Protein AF-A0A7J9RYT6-F1 (afdb_monomer_lite)

Radius of gyration: 13.79 Å; chains: 1; bounding box: 45×18×27 Å

Secondary structure (DSSP, 8-state):
--------TTS---HHHHHHHHHH---HHHHHHHHHHHHHHHHHHT-

Organism: Sulfurisphaera ohwakuensis (NCBI:txid69656)

Sequence (47 aa):
MNIKKIIDRGTTSSDEHEWIMKERGFDRHMASAYLIALKGLELIKSN

Foldseek 3Di:
DDPDPPPPPPQPPDPQLVCCCVVVVDDSVRSVVVVVVVVVVVVVVVD

pLDDT: mean 76.51, std 18.76, range [36.28, 94.75]

Structure (mmCIF, N/CA/C/O backbone):
data_AF-A0A7J9RYT6-F1
#
_entry.id   AF-A0A7J9RYT6-F1
#
loop_
_atom_site.group_PDB
_atom_site.id
_atom_site.type_symbol
_atom_site.label_atom_id
_atom_site.label_alt_id
_atom_site.label_comp_id
_atom_site.label_asym_id
_atom_site.label_entity_id
_atom_site.label_seq_id
_atom_site.pdbx_PDB_ins_code
_atom_site.Cartn_x
_atom_site.Cartn_y
_atom_site.Cartn_z
_atom_site.occupancy
_atom_site.B_iso_or_equiv
_atom_site.auth_seq_id
_atom_site.auth_comp_id
_atom_site.auth_asym_id
_atom_site.auth_atom_id
_atom_site.pdbx_PDB_model_num
ATOM 1 N N . MET A 1 1 ? 27.908 -10.005 -15.317 1.00 36.28 1 MET A N 1
ATOM 2 C CA . MET A 1 1 ? 27.541 -9.510 -13.973 1.00 36.28 1 MET A CA 1
ATOM 3 C C . MET A 1 1 ? 26.058 -9.792 -13.776 1.00 36.28 1 MET A C 1
ATOM 5 O O . MET A 1 1 ? 25.236 -9.124 -14.382 1.00 36.28 1 MET A O 1
ATOM 9 N N . 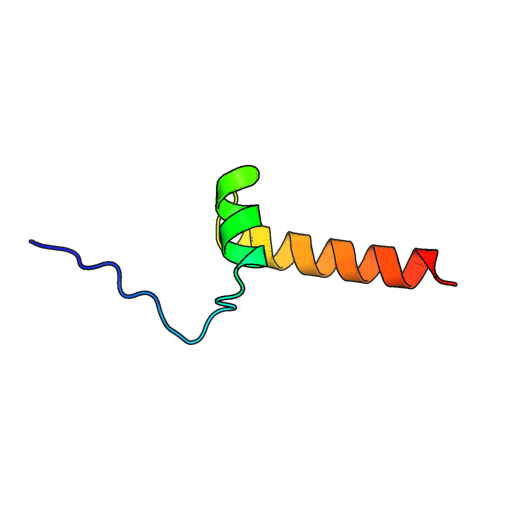ASN A 1 2 ? 25.720 -10.880 -13.079 1.00 37.25 2 ASN A N 1
ATOM 10 C CA . ASN A 1 2 ? 24.341 -11.357 -12.940 1.00 37.25 2 ASN A CA 1
ATOM 11 C C . ASN A 1 2 ? 23.789 -10.799 -11.623 1.00 37.25 2 ASN A C 1
ATOM 13 O O . ASN A 1 2 ? 24.051 -11.349 -10.553 1.00 37.25 2 ASN A O 1
ATOM 17 N N . ILE A 1 3 ? 23.144 -9.632 -11.683 1.00 51.25 3 ILE A N 1
ATOM 18 C CA . ILE A 1 3 ? 22.656 -8.932 -10.492 1.00 51.25 3 ILE A CA 1
ATOM 19 C C . ILE A 1 3 ? 21.351 -9.608 -10.067 1.00 51.25 3 ILE A C 1
ATOM 21 O O . ILE A 1 3 ? 20.254 -9.212 -10.454 1.00 51.25 3 ILE A O 1
ATOM 25 N N . LYS A 1 4 ? 21.481 -10.697 -9.307 1.00 45.81 4 LYS A N 1
ATOM 26 C CA . LYS A 1 4 ? 20.364 -11.368 -8.645 1.00 45.81 4 LYS A CA 1
ATOM 27 C C . LYS A 1 4 ? 19.738 -10.351 -7.690 1.00 45.81 4 LYS A C 1
ATOM 29 O O . LYS A 1 4 ? 20.373 -9.969 -6.713 1.00 45.81 4 LYS A O 1
ATOM 34 N N . LYS A 1 5 ? 18.529 -9.876 -8.002 1.00 50.62 5 LYS A N 1
ATOM 35 C CA . LYS A 1 5 ? 17.736 -8.985 -7.145 1.00 50.62 5 LYS A CA 1
ATOM 36 C C . LYS A 1 5 ? 17.543 -9.686 -5.799 1.00 50.62 5 LYS A C 1
ATOM 38 O O . LYS A 1 5 ? 16.752 -10.621 -5.693 1.00 50.62 5 LYS A O 1
ATOM 43 N N . ILE A 1 6 ? 18.336 -9.294 -4.805 1.00 48.66 6 ILE A N 1
ATOM 44 C CA . ILE A 1 6 ? 18.194 -9.751 -3.426 1.00 48.66 6 ILE A CA 1
ATOM 45 C C . ILE A 1 6 ? 16.895 -9.112 -2.939 1.00 48.66 6 ILE A C 1
ATOM 47 O O . ILE A 1 6 ? 16.811 -7.908 -2.725 1.00 48.66 6 ILE A O 1
ATOM 51 N N . ILE A 1 7 ? 15.825 -9.901 -2.912 1.00 53.44 7 ILE A N 1
ATOM 52 C CA . ILE A 1 7 ? 14.576 -9.493 -2.283 1.00 53.44 7 ILE A CA 1
ATOM 53 C C . ILE A 1 7 ? 14.834 -9.654 -0.791 1.00 53.44 7 ILE A C 1
ATOM 55 O O . ILE A 1 7 ? 14.843 -10.771 -0.272 1.00 53.44 7 ILE A O 1
ATOM 59 N N . ASP A 1 8 ? 15.107 -8.539 -0.122 1.00 46.41 8 ASP A N 1
ATOM 60 C CA . ASP A 1 8 ? 15.236 -8.487 1.328 1.00 46.41 8 ASP A CA 1
ATOM 61 C C . ASP A 1 8 ? 13.913 -8.972 1.934 1.00 46.41 8 ASP A C 1
ATOM 63 O O . ASP A 1 8 ? 12.900 -8.266 1.927 1.00 46.41 8 ASP A O 1
ATOM 67 N N . ARG A 1 9 ? 13.921 -10.213 2.432 1.00 50.75 9 ARG A N 1
ATOM 68 C CA . ARG A 1 9 ? 12.811 -10.949 3.069 1.00 50.75 9 ARG A CA 1
ATOM 69 C C . ARG A 1 9 ? 12.196 -10.253 4.304 1.00 50.75 9 ARG A C 1
ATOM 71 O O . ARG A 1 9 ? 11.392 -10.863 4.996 1.00 50.75 9 ARG A O 1
ATOM 78 N N . GLY A 1 10 ? 12.574 -9.006 4.594 1.00 46.53 10 GLY A N 1
ATOM 79 C CA . GLY A 1 10 ? 12.146 -8.218 5.754 1.00 46.53 10 GLY A CA 1
ATOM 80 C C . GLY A 1 10 ? 11.25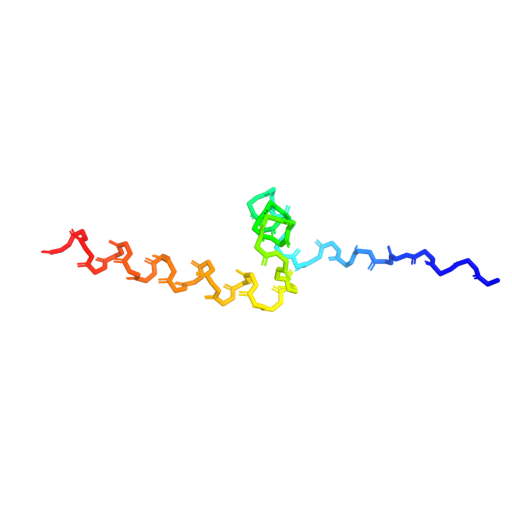9 -7.010 5.437 1.00 46.53 10 GLY A C 1
ATOM 81 O O . GLY A 1 10 ? 10.898 -6.279 6.351 1.00 46.53 10 GLY A O 1
ATOM 82 N N . THR A 1 11 ? 10.895 -6.774 4.174 1.00 54.38 11 THR A N 1
A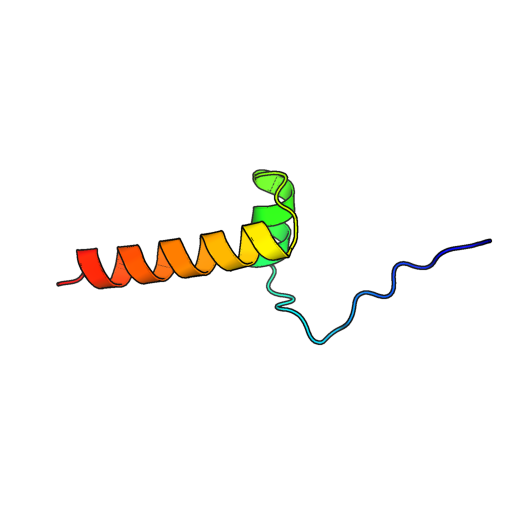TOM 83 C CA . THR A 1 11 ? 9.924 -5.723 3.807 1.00 54.38 11 THR A CA 1
ATOM 84 C C . THR A 1 11 ? 8.648 -6.381 3.317 1.00 54.38 11 THR A C 1
ATOM 86 O O . THR A 1 11 ? 8.747 -7.326 2.541 1.00 54.38 11 THR A O 1
ATOM 89 N N . THR A 1 12 ? 7.500 -5.919 3.821 1.00 53.12 12 THR A N 1
ATOM 90 C CA . THR A 1 12 ? 6.138 -6.457 3.664 1.00 53.12 12 THR A CA 1
ATOM 91 C C . THR A 1 12 ? 5.941 -7.241 2.365 1.00 53.12 12 THR A C 1
ATOM 93 O O . THR A 1 12 ? 5.516 -6.709 1.350 1.00 53.12 12 THR A O 1
ATOM 96 N N . SER A 1 13 ? 6.275 -8.529 2.401 1.00 55.28 13 SER A N 1
ATOM 97 C CA . SER A 1 13 ? 6.137 -9.468 1.286 1.00 55.28 13 SER A CA 1
ATOM 98 C C . SER A 1 13 ? 4.701 -9.993 1.240 1.00 55.28 13 SER A C 1
ATOM 100 O O . SER A 1 13 ? 4.493 -11.200 1.149 1.00 55.28 13 SER A O 1
ATOM 102 N N . SER A 1 14 ? 3.708 -9.118 1.416 1.00 69.31 14 SER A N 1
ATOM 103 C CA . SER A 1 14 ? 2.320 -9.530 1.243 1.00 69.31 14 SER A CA 1
ATOM 104 C C . SER A 1 14 ? 1.994 -9.530 -0.244 1.00 69.31 14 SER A C 1
ATOM 106 O O . SER A 1 14 ? 2.401 -8.623 -0.973 1.00 69.31 14 SER A O 1
ATOM 108 N N . ASP A 1 15 ? 1.228 -10.525 -0.684 1.00 77.81 15 ASP A N 1
ATOM 109 C CA . ASP A 1 15 ? 0.715 -10.597 -2.056 1.00 77.81 15 ASP A CA 1
ATOM 110 C C . ASP A 1 15 ? -0.031 -9.307 -2.440 1.00 77.81 15 ASP A C 1
ATOM 112 O O . ASP A 1 15 ? 0.034 -8.856 -3.578 1.00 77.81 15 ASP A O 1
ATOM 116 N N . GLU A 1 16 ? -0.658 -8.650 -1.460 1.00 78.31 16 GLU A N 1
ATOM 117 C CA . GLU A 1 16 ? -1.258 -7.316 -1.573 1.00 78.31 16 GLU A CA 1
ATOM 118 C C . GLU A 1 16 ? -0.261 -6.226 -1.977 1.00 78.31 16 GLU A C 1
ATOM 120 O O . GLU A 1 16 ? -0.570 -5.383 -2.818 1.00 78.31 16 GLU A O 1
ATOM 125 N N . HIS A 1 17 ? 0.939 -6.220 -1.392 1.00 82.81 17 HIS A N 1
ATOM 126 C CA . HIS A 1 17 ? 1.959 -5.226 -1.716 1.00 82.81 17 HIS A CA 1
ATOM 127 C C . HIS A 1 17 ? 2.482 -5.439 -3.130 1.00 82.81 17 HIS A C 1
ATOM 129 O O . HIS A 1 17 ? 2.563 -4.488 -3.904 1.00 82.81 17 HIS A O 1
ATOM 135 N N . GLU A 1 18 ? 2.753 -6.692 -3.497 1.00 83.00 18 GLU A N 1
ATOM 136 C CA . GLU A 1 18 ? 3.183 -7.040 -4.850 1.00 83.00 18 GLU A CA 1
ATOM 137 C C . GLU A 1 18 ? 2.093 -6.746 -5.888 1.00 83.00 18 GLU A C 1
ATOM 139 O O . GLU A 1 18 ? 2.391 -6.204 -6.956 1.00 83.00 18 GLU A O 1
ATOM 144 N N . TRP A 1 19 ? 0.832 -7.044 -5.568 1.00 88.06 19 TRP A N 1
ATOM 145 C CA . TRP A 1 19 ? -0.305 -6.746 -6.430 1.00 88.06 19 TRP A CA 1
ATOM 146 C C . TRP A 1 19 ? -0.468 -5.240 -6.637 1.00 88.06 19 TRP A C 1
ATOM 148 O O . TRP A 1 19 ? -0.516 -4.798 -7.780 1.00 88.06 19 TRP A O 1
ATOM 158 N N . ILE A 1 20 ? -0.449 -4.428 -5.575 1.00 88.19 20 ILE A N 1
ATOM 159 C CA . ILE A 1 20 ? -0.563 -2.965 -5.696 1.00 88.19 20 ILE A CA 1
ATOM 160 C C . ILE A 1 20 ? 0.616 -2.379 -6.472 1.00 88.19 20 ILE A C 1
ATOM 162 O O . ILE A 1 20 ? 0.417 -1.498 -7.307 1.00 88.19 20 ILE A O 1
ATOM 166 N N . MET A 1 21 ? 1.835 -2.869 -6.239 1.00 88.69 21 MET A N 1
ATOM 167 C CA . MET A 1 21 ? 3.010 -2.428 -6.992 1.00 88.69 21 MET A CA 1
ATOM 168 C C . MET A 1 21 ? 2.870 -2.725 -8.491 1.00 88.69 21 MET A C 1
ATOM 170 O O . MET A 1 21 ? 3.183 -1.864 -9.309 1.00 88.69 21 MET A O 1
ATOM 174 N N . LYS A 1 22 ? 2.371 -3.911 -8.866 1.00 89.00 22 LYS A N 1
ATOM 175 C CA . LYS A 1 22 ? 2.163 -4.286 -10.275 1.00 89.00 22 LYS A CA 1
ATOM 176 C C . LYS A 1 22 ? 0.993 -3.543 -10.915 1.00 89.00 22 LYS A C 1
ATOM 178 O O . LYS A 1 22 ? 1.147 -3.007 -12.005 1.00 89.00 22 LYS A O 1
ATOM 183 N N . GLU A 1 23 ? -0.143 -3.485 -10.233 1.00 92.50 23 GLU A N 1
ATOM 184 C CA . GLU A 1 23 ? -1.391 -2.930 -10.762 1.00 92.50 23 GLU A CA 1
ATOM 185 C C . GLU A 1 23 ? -1.345 -1.400 -10.868 1.00 92.50 23 GLU A C 1
ATOM 187 O O . GLU A 1 23 ? -1.854 -0.812 -11.819 1.00 92.50 23 GLU A O 1
ATOM 192 N N . ARG A 1 24 ? -0.720 -0.729 -9.892 1.00 87.75 24 ARG A N 1
ATOM 193 C CA . ARG A 1 24 ? -0.616 0.740 -9.852 1.00 87.75 24 ARG A CA 1
ATOM 194 C C . ARG A 1 24 ? 0.711 1.271 -10.389 1.00 87.75 24 ARG A C 1
ATOM 196 O O . ARG A 1 24 ? 0.859 2.483 -10.514 1.00 87.75 24 ARG A O 1
ATOM 203 N N . GLY A 1 25 ? 1.675 0.394 -10.673 1.00 90.38 25 GLY A N 1
ATOM 204 C CA . GLY A 1 25 ?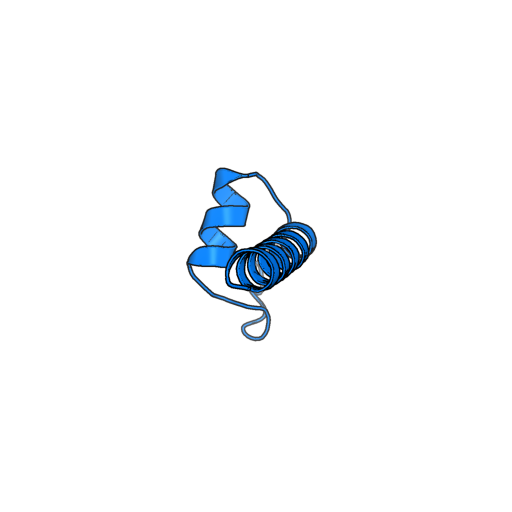 3.036 0.784 -11.052 1.00 90.38 25 GLY A CA 1
ATOM 205 C C . GLY A 1 25 ? 3.808 1.472 -9.921 1.00 90.38 25 GLY A C 1
ATOM 206 O O . GLY A 1 25 ? 4.711 2.263 -10.186 1.00 90.38 25 GLY A O 1
ATOM 207 N N . PHE A 1 26 ? 3.435 1.222 -8.664 1.00 89.81 26 PHE A N 1
ATOM 208 C CA . PHE A 1 26 ? 4.071 1.843 -7.506 1.00 89.81 26 PHE A CA 1
ATOM 209 C C . PHE A 1 26 ? 5.395 1.169 -7.161 1.00 89.81 26 PHE A C 1
ATOM 211 O O . PHE A 1 26 ? 5.532 -0.055 -7.214 1.00 89.81 26 PHE A O 1
ATOM 218 N N . ASP A 1 27 ? 6.363 1.973 -6.726 1.00 89.19 27 ASP A N 1
ATOM 219 C CA . ASP A 1 27 ? 7.503 1.435 -6.003 1.00 89.19 27 ASP A CA 1
ATOM 220 C C . ASP A 1 27 ? 7.089 0.979 -4.594 1.00 89.19 27 ASP A C 1
ATOM 222 O O . ASP A 1 27 ? 5.9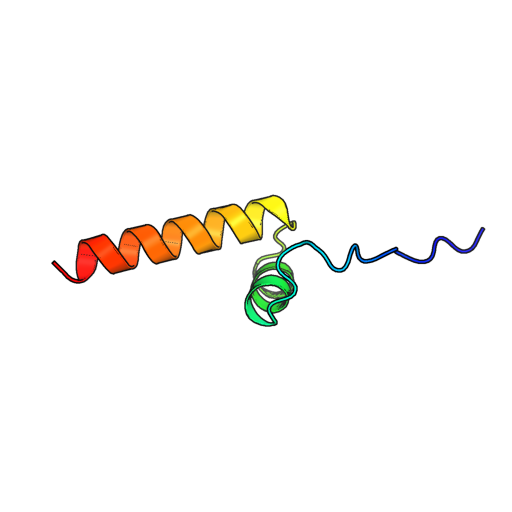87 1.242 -4.099 1.00 89.19 27 ASP A O 1
ATOM 226 N N . ARG A 1 28 ? 8.005 0.273 -3.933 1.00 83.94 28 ARG A N 1
ATOM 227 C CA . ARG A 1 28 ? 7.776 -0.332 -2.620 1.00 83.94 28 ARG A CA 1
ATOM 228 C C . ARG A 1 28 ? 7.359 0.692 -1.558 1.00 83.94 28 ARG A C 1
ATOM 230 O O . ARG A 1 28 ? 6.518 0.384 -0.716 1.00 83.94 28 ARG A O 1
ATOM 237 N N . HIS A 1 29 ? 7.942 1.888 -1.568 1.00 88.69 29 HIS A N 1
ATOM 238 C CA . HIS A 1 29 ? 7.628 2.930 -0.595 1.00 88.69 29 HIS A CA 1
ATOM 239 C C . HIS A 1 29 ? 6.255 3.537 -0.867 1.00 88.69 29 HIS A C 1
ATOM 241 O O . HIS A 1 29 ? 5.460 3.665 0.066 1.00 88.69 29 HIS A O 1
ATOM 247 N N . MET A 1 30 ? 5.943 3.831 -2.131 1.00 91.81 30 MET A N 1
ATOM 248 C CA . MET A 1 30 ? 4.618 4.324 -2.515 1.00 91.81 30 MET A CA 1
ATOM 249 C C . MET A 1 30 ? 3.512 3.322 -2.182 1.00 91.81 30 MET A C 1
ATOM 251 O O . MET A 1 30 ? 2.507 3.706 -1.587 1.00 91.81 30 MET A O 1
ATOM 255 N N . ALA A 1 31 ? 3.702 2.036 -2.486 1.00 90.06 31 ALA A N 1
ATOM 256 C CA . ALA A 1 31 ? 2.723 1.003 -2.161 1.00 90.06 31 ALA A CA 1
ATOM 257 C C . ALA A 1 31 ? 2.503 0.874 -0.641 1.00 90.06 31 ALA A C 1
ATOM 259 O O . ALA A 1 31 ? 1.367 0.724 -0.191 1.00 90.06 31 ALA A O 1
ATOM 260 N N . SER A 1 32 ? 3.560 1.013 0.169 1.00 87.44 32 SER A N 1
ATOM 261 C CA . SER A 1 32 ? 3.439 1.022 1.635 1.00 87.44 32 SER A CA 1
ATOM 262 C C . SER A 1 32 ? 2.661 2.236 2.144 1.00 87.44 32 SER A C 1
ATOM 264 O O . SER A 1 32 ? 1.748 2.081 2.954 1.00 87.44 32 SER A O 1
ATOM 266 N N . ALA A 1 33 ? 2.988 3.438 1.659 1.00 91.94 33 ALA A N 1
ATOM 267 C CA . ALA A 1 33 ? 2.279 4.661 2.033 1.00 91.94 33 ALA A CA 1
ATOM 268 C C . ALA A 1 33 ? 0.797 4.601 1.628 1.00 91.94 33 ALA A C 1
ATOM 270 O O . ALA A 1 33 ? -0.079 4.976 2.405 1.00 91.94 33 ALA A O 1
ATOM 271 N N . TYR A 1 34 ? 0.517 4.060 0.441 1.00 92.12 34 TYR A N 1
ATOM 272 C CA . TYR A 1 34 ? -0.834 3.874 -0.073 1.00 92.12 34 TYR A CA 1
ATOM 273 C C . TYR A 1 34 ? -1.666 2.931 0.806 1.00 92.12 34 TYR A C 1
ATOM 275 O O . TYR A 1 34 ? -2.776 3.283 1.201 1.00 92.12 34 TYR A O 1
ATOM 283 N N . LEU A 1 35 ? -1.119 1.771 1.183 1.00 89.62 35 LEU A N 1
ATOM 284 C CA . LEU A 1 35 ? -1.796 0.825 2.078 1.00 89.62 35 LEU A CA 1
ATOM 285 C C . LEU A 1 35 ? -2.098 1.427 3.458 1.00 89.62 35 LEU A C 1
ATOM 287 O O . LEU A 1 35 ? -3.172 1.197 4.010 1.00 89.62 35 LEU A O 1
ATOM 291 N N . ILE A 1 36 ? -1.172 2.212 4.016 1.00 91.44 36 ILE A N 1
ATOM 292 C CA . ILE A 1 36 ? -1.379 2.898 5.301 1.00 91.44 36 ILE A CA 1
ATOM 293 C C . ILE A 1 36 ? -2.502 3.933 5.183 1.00 91.44 36 ILE A C 1
ATOM 295 O O . ILE A 1 36 ? -3.378 3.985 6.047 1.00 91.44 36 ILE A O 1
ATOM 299 N N . ALA A 1 37 ? -2.506 4.723 4.108 1.00 93.75 37 ALA A N 1
ATOM 300 C CA . ALA A 1 37 ? -3.554 5.707 3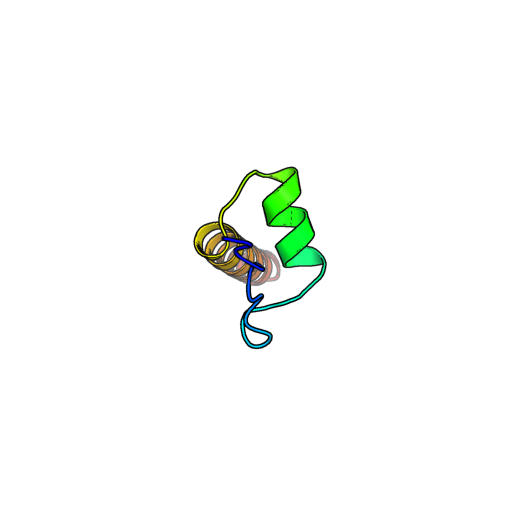.858 1.00 93.75 37 ALA A CA 1
ATOM 301 C C . ALA A 1 37 ? -4.934 5.045 3.725 1.00 93.75 37 ALA A C 1
ATOM 303 O O . ALA A 1 37 ? -5.893 5.518 4.332 1.00 93.75 37 ALA A O 1
ATOM 304 N N . LEU A 1 38 ? -5.031 3.923 3.000 1.00 92.44 38 LEU A N 1
ATOM 305 C CA . LEU A 1 38 ? -6.277 3.159 2.881 1.00 92.44 38 LEU A CA 1
ATOM 306 C C . LEU A 1 38 ? -6.790 2.674 4.240 1.00 92.44 38 LEU A C 1
ATOM 308 O O . LEU A 1 38 ? -7.941 2.944 4.573 1.00 92.44 38 LEU A O 1
ATOM 312 N N . LYS A 1 39 ? -5.932 2.051 5.058 1.00 89.50 39 LYS A N 1
ATOM 313 C CA . LYS A 1 39 ? -6.307 1.606 6.412 1.00 89.50 39 LYS A CA 1
ATOM 314 C C . LYS A 1 39 ? -6.782 2.763 7.291 1.00 89.50 39 LYS A C 1
ATOM 316 O O . LYS A 1 39 ? -7.761 2.628 8.018 1.00 89.50 39 LYS A O 1
ATOM 321 N N . GLY A 1 40 ? -6.114 3.915 7.212 1.00 93.56 40 GLY A N 1
ATOM 322 C CA . GLY A 1 40 ? -6.534 5.119 7.931 1.00 93.56 40 GLY A CA 1
ATOM 323 C C . GLY A 1 40 ? -7.922 5.606 7.502 1.00 93.56 40 GLY A C 1
ATOM 324 O O . GLY A 1 40 ? -8.740 5.960 8.347 1.00 93.56 40 GLY A O 1
ATOM 325 N N . LEU A 1 41 ? -8.215 5.575 6.200 1.00 94.75 41 LEU A N 1
ATOM 326 C CA . LEU A 1 41 ? -9.522 5.960 5.666 1.00 94.75 41 LEU A CA 1
ATOM 327 C C . LEU A 1 41 ? -10.638 4.989 6.072 1.00 94.75 41 LEU A C 1
ATOM 329 O O . LEU A 1 41 ? -11.747 5.437 6.360 1.00 94.75 41 LEU A O 1
ATOM 333 N N . GLU A 1 42 ? -10.369 3.684 6.106 1.00 93.06 42 GLU A N 1
ATOM 334 C CA . GLU A 1 42 ? -11.338 2.678 6.563 1.00 93.06 42 GLU A CA 1
ATOM 335 C C . GLU A 1 42 ? -11.726 2.881 8.030 1.00 93.06 42 GLU A C 1
ATOM 337 O O . GLU A 1 42 ? -12.911 2.854 8.358 1.00 93.06 42 GLU A O 1
ATOM 342 N N . LEU A 1 43 ? -10.749 3.172 8.896 1.00 91.69 43 LEU A N 1
ATOM 343 C CA . LEU A 1 43 ? -11.001 3.462 10.310 1.00 91.69 43 LEU A CA 1
ATOM 344 C C . LEU A 1 43 ? -11.882 4.702 10.505 1.00 91.69 43 LEU A C 1
ATOM 346 O O . LEU A 1 43 ? -12.750 4.698 11.372 1.00 91.69 43 LEU A O 1
ATOM 350 N N . ILE A 1 44 ? -11.689 5.744 9.690 1.00 92.62 44 ILE A N 1
ATOM 351 C CA . ILE A 1 44 ? -12.514 6.961 9.746 1.00 92.62 44 ILE A CA 1
ATOM 352 C C . ILE A 1 44 ? -13.947 6.681 9.277 1.00 92.62 44 ILE A C 1
ATOM 354 O O . ILE A 1 44 ? -14.883 7.217 9.853 1.00 92.62 44 ILE A O 1
ATOM 358 N N . LYS A 1 45 ? -14.132 5.860 8.237 1.00 87.44 45 LYS A N 1
ATOM 359 C CA . LYS A 1 45 ? -15.464 5.535 7.692 1.00 87.44 45 LYS A CA 1
ATOM 360 C C . LYS A 1 45 ? -16.288 4.598 8.575 1.00 87.44 45 LYS A C 1
ATOM 362 O O . LYS A 1 45 ? -17.501 4.543 8.411 1.00 87.44 45 LYS A O 1
ATOM 367 N N . SER A 1 46 ? -15.638 3.819 9.435 1.00 78.50 46 SER A N 1
ATOM 368 C CA . SER A 1 46 ? -16.295 2.849 10.319 1.00 78.50 46 SER A CA 1
ATOM 369 C C . SER A 1 46 ? -16.785 3.460 11.645 1.00 78.50 46 SER A C 1
ATOM 371 O O . SER A 1 46 ? -17.179 2.707 12.538 1.00 78.50 46 SER A O 1
ATOM 373 N N . ASN A 1 47 ? -16.735 4.787 11.785 1.00 56.81 47 ASN A N 1
ATOM 374 C CA . ASN A 1 47 ? -17.096 5.561 12.976 1.00 56.81 47 ASN A CA 1
ATOM 375 C C . ASN A 1 47 ? -18.166 6.597 12.606 1.00 56.81 47 ASN A C 1
ATOM 377 O O . ASN A 1 47 ? -19.072 6.834 13.432 1.00 56.81 47 ASN A O 1
#